Protein AF-U4M919-F1 (afdb_monomer)

pLDDT: mean 89.95, std 9.18, range [51.31, 97.5]

Sequence (174 aa):
MLYTVWNKIYRREFLLENNFSFEQYELGEDVRFNLDVYREVNKIYLSQDSYYVYVTGRKGSAMSGYNPKRLQYQLQELKMVDNLLSDWNLDSSELVNTVKARILMSNIYNITKQNLSVNRKVKLVKNTCERQEIEDFINNDSSALNPLIKLLLKCRMYVVLIYLKKIQMLLQHL

InterPro domains:
  IPR029044 Nucleotide-diphospho-sugar transferases [G3DSA:3.90.550.10] (1-48)
  IPR029044 Nucleotide-diphospho-sugar transferases [SSF53448] (3-82)

Foldseek 3Di:
DQQADVVDDDDPVLCVVLVQDQDDDPDRSSLVSSLSVLLPDPDDDDDPDDPDDDDPDDDPPPVLADDLCQLVVQVVSLVSVCVSCVVVVHDCPVVSLVSLQVSLVVNLLSLLPDPDDLVVSLVSNVVSCPPPVNVVLLPDPPHPHDPV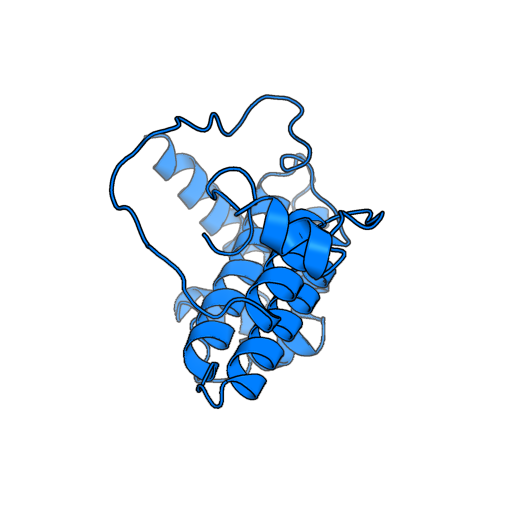VSVCSVVSVSSVVSVVSVVVVVVVVD

Solvent-accessible surface area (backbone atoms only — not comparable to full-atom values): 10803 Å² total; per-residue (Å²): 126,78,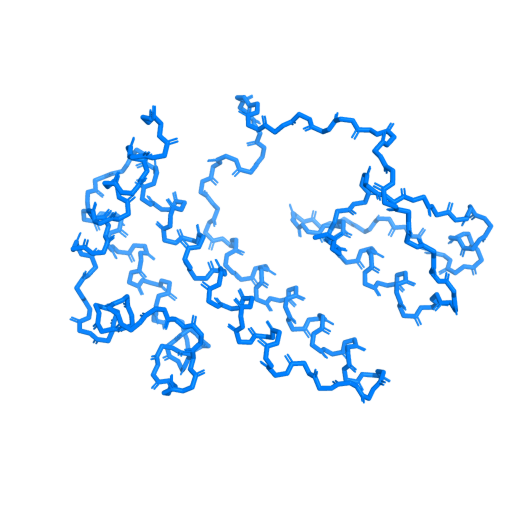48,56,57,93,85,63,86,75,64,66,66,60,36,60,78,68,66,65,66,83,63,99,55,101,73,63,42,44,34,52,46,39,52,59,50,58,76,73,58,89,79,86,86,86,77,90,74,85,90,73,89,84,88,74,87,58,88,87,43,87,82,75,61,84,57,92,59,49,66,59,53,54,53,53,53,48,51,53,52,45,51,53,34,48,77,70,7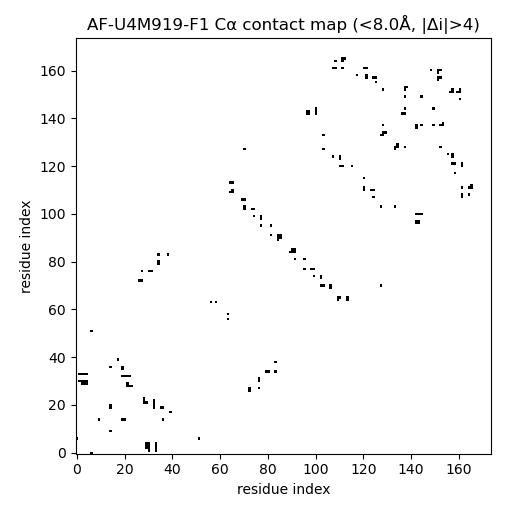4,42,92,44,67,69,57,53,36,47,49,51,36,50,51,55,51,51,51,51,49,49,50,59,70,45,100,62,58,68,71,58,40,41,52,54,47,49,60,54,47,69,35,65,77,45,36,54,45,64,68,39,85,86,42,63,50,57,68,68,60,40,51,35,57,77,68,64,39,48,68,60,54,45,50,53,50,52,52,53,57,56,61,75,75,111

Radius of gyration: 18.52 Å; Cα contacts (8 Å, |Δi|>4): 113; chains: 1; bounding box: 45×31×45 Å

Nearest PDB structures (foldseek):
  2oer-assembly1_A  TM=2.495E-01  e=5.968E+00  Pseudomonas aeruginosa

Mean predicted aligned error: 5.24 Å

Secondary structure (DSSP, 8-state):
--S-STT----HHHHHHTT------SS-HHHHHHHHHHHH-S------S---------TT-TTSS--TTHHHHHHHHHHHHHHHHHHTT---HHHHHHHHHHHHHHHHHHHHHSS--HHHHHHHHHHHHTSHHHHHHHH-TT--S-HHHHHHHHTT-HHHHHHHHHHHHHHTT-

Organism: Streptococcus thermophilus (NCBI:txid1308)

Structure (mmCIF, N/CA/C/O backbone):
data_AF-U4M919-F1
#
_entry.id   AF-U4M919-F1
#
loop_
_atom_site.group_PDB
_atom_site.id
_atom_site.type_symbol
_atom_site.label_atom_id
_atom_site.label_alt_id
_atom_site.label_comp_id
_atom_site.label_asym_id
_atom_site.label_entity_id
_atom_site.label_seq_id
_atom_site.pdbx_PDB_ins_code
_atom_site.Cartn_x
_atom_site.Cartn_y
_atom_site.Cartn_z
_atom_site.occupancy
_atom_site.B_iso_or_equiv
_atom_site.auth_seq_id
_atom_site.auth_comp_id
_atom_site.auth_asym_id
_atom_site.auth_atom_id
_atom_site.pdbx_PDB_model_num
ATOM 1 N N . MET A 1 1 ? -9.209 -4.854 1.580 1.00 54.53 1 MET A N 1
ATOM 2 C CA . MET A 1 1 ? -10.465 -5.009 2.346 1.00 54.53 1 MET A CA 1
ATOM 3 C C . MET A 1 1 ? -10.607 -3.981 3.468 1.00 54.53 1 MET A C 1
ATOM 5 O O . MET A 1 1 ? -11.722 -3.538 3.700 1.00 54.53 1 MET A O 1
ATOM 9 N N . LEU A 1 2 ? -9.518 -3.545 4.118 1.00 64.94 2 LEU A N 1
ATOM 10 C CA . LEU A 1 2 ? -9.577 -2.546 5.200 1.00 64.94 2 LEU A CA 1
ATOM 11 C C . LEU A 1 2 ? -9.854 -1.103 4.739 1.00 64.94 2 LEU A C 1
ATOM 13 O O . LEU A 1 2 ? -10.287 -0.292 5.542 1.00 64.94 2 LEU A O 1
ATOM 17 N N . TYR A 1 3 ? -9.626 -0.819 3.457 1.00 77.88 3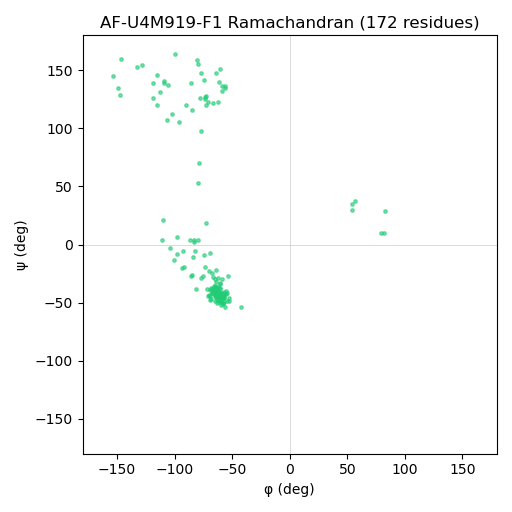 TYR A N 1
ATOM 18 C CA . TYR A 1 3 ? -9.449 0.536 2.925 1.00 77.88 3 TYR A CA 1
ATOM 19 C C . TYR A 1 3 ? -10.714 1.227 2.414 1.00 77.88 3 TYR A C 1
ATOM 21 O O . TYR A 1 3 ? -10.704 2.430 2.224 1.00 77.88 3 TYR A O 1
ATOM 29 N N . THR A 1 4 ? -11.766 0.468 2.120 1.00 85.38 4 THR A N 1
ATOM 30 C CA . THR A 1 4 ? -12.962 0.964 1.424 1.00 85.38 4 THR A CA 1
ATOM 31 C C . THR A 1 4 ? -14.131 1.025 2.388 1.00 85.38 4 THR A C 1
ATOM 33 O O . THR A 1 4 ? -14.288 0.102 3.185 1.00 85.38 4 THR A O 1
ATOM 36 N N . VAL A 1 5 ? -14.978 2.045 2.314 1.00 89.12 5 VAL A N 1
ATOM 37 C CA . VAL A 1 5 ? -16.154 2.150 3.205 1.00 89.12 5 VAL A CA 1
ATOM 38 C C . VAL A 1 5 ? -17.374 1.392 2.675 1.00 89.12 5 VAL A C 1
ATOM 40 O O . VAL A 1 5 ? -18.176 0.887 3.451 1.00 89.12 5 VAL A O 1
ATOM 43 N N . TRP A 1 6 ? -17.484 1.212 1.355 1.00 84.88 6 TRP A N 1
ATOM 44 C CA . TRP A 1 6 ? -18.672 0.637 0.702 1.00 84.88 6 TRP A CA 1
ATOM 45 C C . TRP A 1 6 ? -18.913 -0.858 0.955 1.00 84.88 6 TRP A C 1
ATOM 47 O O . TRP A 1 6 ? -19.926 -1.394 0.519 1.00 84.88 6 TRP A O 1
ATOM 57 N N . ASN A 1 7 ? -17.984 -1.559 1.606 1.00 86.44 7 ASN A N 1
ATOM 58 C CA . ASN A 1 7 ? -18.133 -2.975 1.952 1.00 86.44 7 ASN A CA 1
ATOM 59 C C . ASN A 1 7 ? -18.313 -3.200 3.462 1.00 86.44 7 ASN A C 1
ATOM 61 O O . ASN A 1 7 ? -18.000 -4.282 3.956 1.00 86.44 7 ASN A O 1
ATOM 65 N N . LYS A 1 8 ? -18.740 -2.169 4.197 1.00 89.25 8 LYS A N 1
ATOM 66 C CA . LYS A 1 8 ? -18.898 -2.185 5.653 1.00 89.25 8 LYS A CA 1
ATOM 67 C C . LYS A 1 8 ? -20.245 -1.605 6.052 1.00 89.25 8 LYS A C 1
ATOM 69 O O . LYS A 1 8 ? -20.804 -0.761 5.358 1.00 89.25 8 LYS A O 1
ATOM 74 N N . ILE A 1 9 ? -20.728 -2.054 7.203 1.00 91.81 9 ILE A N 1
ATOM 75 C CA . ILE A 1 9 ? -21.898 -1.499 7.877 1.00 91.81 9 ILE A CA 1
ATOM 76 C C . ILE A 1 9 ? -21.420 -0.995 9.234 1.00 91.81 9 ILE A C 1
ATOM 78 O O . ILE A 1 9 ? -20.806 -1.745 9.992 1.00 91.81 9 ILE A O 1
ATOM 82 N N . TYR A 1 10 ? -21.695 0.272 9.527 1.00 94.50 10 TYR A N 1
ATOM 83 C CA . TYR A 1 10 ? -21.323 0.918 10.781 1.00 94.50 10 TYR A CA 1
ATOM 84 C C . TYR A 1 10 ? -22.579 1.165 11.613 1.00 94.50 10 TYR A C 1
ATOM 86 O O . TYR A 1 10 ? -23.609 1.580 11.077 1.00 94.50 10 TYR A O 1
ATOM 94 N N . ARG A 1 11 ? -22.498 0.943 12.930 1.00 96.31 11 ARG A N 1
ATOM 95 C CA . ARG A 1 11 ? -23.564 1.359 13.849 1.00 96.31 11 ARG A CA 1
ATOM 96 C C . ARG A 1 11 ? -23.609 2.886 13.863 1.00 96.31 11 ARG A C 1
ATOM 98 O O . ARG A 1 11 ? -22.604 3.519 14.175 1.00 96.31 11 ARG A O 1
ATOM 105 N N . ARG A 1 12 ? -24.756 3.475 13.524 1.00 96.25 12 ARG A N 1
ATOM 106 C CA . ARG A 1 12 ? -24.897 4.932 13.387 1.00 96.25 12 ARG A CA 1
ATOM 107 C C . ARG A 1 12 ? -24.577 5.657 14.691 1.00 96.25 12 ARG A C 1
ATOM 109 O O . ARG A 1 12 ? -23.845 6.638 14.672 1.00 96.25 12 ARG A O 1
ATOM 116 N N . GLU A 1 13 ? -25.100 5.160 15.804 1.00 97.12 13 GLU A N 1
ATOM 117 C CA . GLU A 1 13 ? -24.932 5.754 17.134 1.00 97.12 13 GLU A CA 1
ATOM 118 C C . GLU A 1 13 ? -23.450 5.807 17.511 1.00 97.12 13 GLU A C 1
ATOM 120 O O . GLU A 1 13 ? -22.963 6.851 17.918 1.00 97.12 13 GLU A O 1
ATOM 125 N N . PHE A 1 14 ? -22.707 4.731 17.228 1.00 96.88 14 PHE A N 1
ATOM 126 C CA . PHE A 1 14 ? -21.258 4.671 17.441 1.00 96.88 14 PHE A CA 1
ATOM 127 C C . PHE A 1 14 ? -20.498 5.743 16.652 1.00 96.88 14 PHE A C 1
ATOM 129 O O . PHE A 1 14 ? -19.582 6.357 17.194 1.00 96.88 14 PHE A O 1
ATOM 136 N N . LEU A 1 15 ? -20.866 5.977 15.385 1.00 96.75 15 LEU A N 1
ATOM 137 C CA . LEU A 1 15 ? -20.219 7.016 14.580 1.00 96.75 15 LEU A CA 1
ATOM 138 C C . LEU A 1 15 ? -20.463 8.415 15.154 1.00 96.75 15 LEU A C 1
ATOM 140 O O . LEU A 1 15 ? -19.544 9.228 15.188 1.00 96.75 15 LEU A O 1
ATOM 144 N N . LEU A 1 16 ? -21.688 8.684 15.614 1.00 96.62 16 LEU A N 1
ATOM 145 C CA . LEU A 1 16 ? -22.068 9.982 16.173 1.00 96.62 16 LEU A CA 1
ATOM 146 C C . LEU A 1 16 ? -21.427 10.231 17.541 1.00 96.62 16 LEU A C 1
ATOM 148 O O . LEU A 1 16 ? -20.904 11.314 17.770 1.00 96.62 16 LEU A O 1
ATOM 152 N N . GLU A 1 17 ? -21.430 9.234 18.427 1.00 96.75 17 GLU A N 1
ATOM 153 C CA . GLU A 1 17 ? -20.835 9.320 19.769 1.00 96.75 17 GLU A CA 1
ATOM 154 C C . GLU A 1 17 ? -19.327 9.609 19.720 1.00 96.75 17 GLU A C 1
ATOM 156 O O . GLU A 1 17 ? -18.816 10.338 20.567 1.00 96.75 17 GLU A O 1
ATOM 161 N N . ASN A 1 18 ? -18.631 9.090 18.703 1.00 96.69 18 ASN A N 1
ATOM 162 C CA . ASN A 1 18 ? -17.191 9.284 18.506 1.00 96.69 18 ASN A CA 1
ATOM 163 C C . ASN A 1 18 ? -16.851 10.407 17.508 1.00 96.69 18 ASN A C 1
ATOM 165 O O . ASN A 1 18 ? -15.687 10.596 17.171 1.00 96.69 18 ASN A O 1
ATOM 169 N N . ASN A 1 19 ? -17.846 11.167 17.033 1.00 95.75 19 ASN A N 1
ATOM 170 C CA . ASN A 1 19 ? -17.677 12.264 16.069 1.00 95.75 19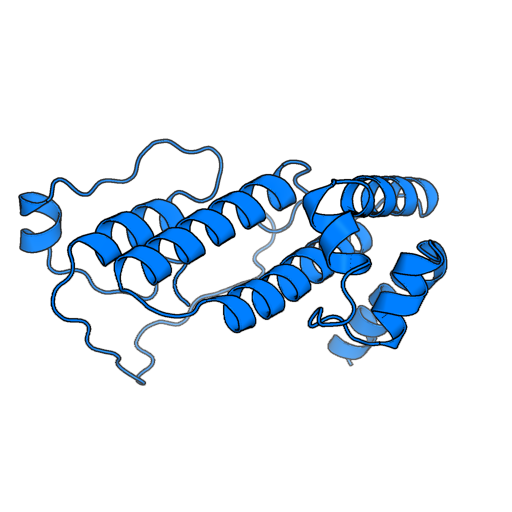 ASN A CA 1
ATOM 171 C C . ASN A 1 19 ? -16.946 11.873 14.767 1.00 95.75 19 ASN A C 1
ATOM 173 O O . ASN A 1 19 ? -16.227 12.684 14.179 1.00 95.75 19 ASN A O 1
ATOM 177 N N . PHE A 1 20 ? -17.147 10.649 14.277 1.00 95.56 20 PHE A N 1
ATOM 178 C CA . PHE A 1 20 ? -16.537 10.220 13.022 1.00 95.56 20 PHE A CA 1
ATOM 179 C C . PHE A 1 20 ? -17.223 10.868 11.820 1.00 95.56 20 PHE A C 1
ATOM 181 O O . PHE A 1 20 ? -18.431 10.740 11.612 1.00 95.56 20 PHE A O 1
ATOM 188 N N . SER A 1 21 ? -16.427 11.525 10.982 1.00 92.00 21 SER A N 1
ATOM 189 C CA . SER A 1 21 ? -16.872 12.133 9.731 1.00 92.00 21 SER A CA 1
ATOM 190 C C . SER A 1 21 ? -15.766 12.067 8.680 1.00 92.00 21 SER A C 1
ATOM 192 O O . SER A 1 21 ? -14.596 11.877 9.008 1.00 92.00 21 SER A O 1
ATOM 194 N N . PHE A 1 22 ? -16.134 12.179 7.403 1.00 91.19 22 PHE A N 1
ATOM 195 C CA . PHE A 1 22 ? -15.140 12.290 6.340 1.00 91.19 22 PHE A CA 1
ATOM 196 C C . PHE A 1 22 ? -14.504 13.675 6.375 1.00 91.19 22 PHE A C 1
ATOM 198 O O . PHE A 1 22 ? -15.177 14.690 6.191 1.00 91.19 22 PHE A O 1
ATOM 205 N N . GLU A 1 23 ? -13.196 13.705 6.570 1.00 83.69 23 GLU A N 1
ATOM 206 C CA . GLU A 1 23 ? -12.406 14.914 6.399 1.00 83.69 23 GLU A CA 1
ATOM 207 C C . GLU A 1 23 ? -12.103 15.163 4.914 1.00 83.69 23 GLU A C 1
ATOM 209 O O . GLU A 1 23 ? -12.064 14.242 4.094 1.00 83.69 23 GLU A O 1
ATOM 214 N N . GLN A 1 24 ? -11.855 16.424 4.556 1.00 79.88 24 GLN A N 1
ATOM 215 C CA . GLN A 1 24 ? -11.545 16.798 3.177 1.00 79.88 24 GLN A CA 1
ATOM 216 C C . GLN A 1 24 ? -10.099 16.438 2.816 1.00 79.88 24 GLN A C 1
ATOM 218 O O . GLN A 1 24 ? -9.165 17.200 3.070 1.00 79.88 24 GLN A O 1
ATOM 223 N N . TYR A 1 25 ? -9.925 15.291 2.161 1.00 71.69 25 TYR A N 1
ATOM 224 C CA . TYR A 1 25 ? -8.648 14.847 1.606 1.00 71.69 25 TYR A CA 1
ATOM 225 C C . TYR A 1 25 ? -8.688 14.759 0.076 1.00 71.69 25 TYR A C 1
ATOM 227 O O . TYR A 1 25 ? -9.690 14.375 -0.513 1.00 71.69 25 TYR A O 1
ATOM 235 N N . GLU A 1 26 ? -7.561 15.053 -0.586 1.00 70.06 26 GLU A N 1
ATOM 236 C CA . GLU A 1 26 ? -7.434 14.908 -2.050 1.00 70.06 26 GLU A CA 1
ATOM 237 C C . GLU A 1 26 ? -7.558 13.432 -2.485 1.00 70.06 26 GLU A C 1
ATOM 239 O O . GLU A 1 26 ? -8.110 13.143 -3.545 1.00 70.06 26 GLU A O 1
ATOM 244 N N . LEU A 1 27 ? -7.043 12.495 -1.672 1.00 73.06 27 LEU A N 1
ATOM 245 C CA . LEU A 1 27 ? -7.115 11.044 -1.878 1.00 73.06 27 LEU A CA 1
ATOM 246 C C . LEU A 1 27 ? -7.041 10.277 -0.545 1.00 73.06 27 LEU A C 1
ATOM 248 O O . LEU A 1 27 ? -6.263 10.630 0.345 1.00 73.06 27 LEU A O 1
ATOM 252 N N . GLY A 1 28 ? -7.773 9.161 -0.458 1.00 78.75 28 GLY A N 1
ATOM 253 C CA . GLY A 1 28 ? -7.696 8.225 0.673 1.00 78.75 28 GLY A CA 1
ATOM 254 C C . GLY A 1 28 ? -8.539 8.626 1.887 1.00 78.75 28 GLY A C 1
ATOM 255 O O . GLY A 1 28 ? -8.167 8.294 3.013 1.00 78.75 28 GLY A O 1
ATOM 256 N N . GLU A 1 29 ? -9.641 9.350 1.673 1.00 87.62 29 GLU A N 1
ATOM 257 C CA . GLU A 1 29 ? -10.628 9.685 2.714 1.00 87.62 29 GLU A CA 1
ATOM 258 C C . GLU A 1 29 ? -11.189 8.418 3.384 1.00 87.62 29 GLU A C 1
ATOM 260 O O . GLU A 1 29 ? -11.153 8.298 4.607 1.00 87.62 29 GLU A O 1
ATOM 265 N N . ASP A 1 30 ? -11.561 7.412 2.583 1.00 89.62 30 ASP A N 1
ATOM 266 C CA . ASP A 1 30 ? -12.077 6.126 3.060 1.00 89.62 30 ASP A CA 1
ATOM 267 C C . ASP A 1 30 ? -11.109 5.409 4.004 1.00 89.62 30 ASP A C 1
ATOM 269 O O . ASP A 1 30 ? -11.523 4.793 4.987 1.00 89.62 30 ASP A O 1
ATOM 273 N N . VAL A 1 31 ? -9.811 5.441 3.687 1.00 88.69 31 VAL A N 1
ATOM 274 C CA . VAL A 1 31 ? -8.790 4.730 4.462 1.00 88.69 31 VAL A CA 1
ATOM 275 C C . VAL A 1 31 ? -8.635 5.365 5.830 1.00 88.69 31 VAL A C 1
ATOM 277 O O . VAL A 1 31 ? -8.628 4.649 6.826 1.00 88.69 31 VAL A O 1
ATOM 280 N N . ARG A 1 32 ? -8.537 6.695 5.869 1.00 88.12 32 ARG A N 1
ATOM 281 C CA . ARG A 1 32 ? -8.362 7.453 7.111 1.00 88.12 32 ARG A CA 1
ATOM 282 C C . ARG A 1 32 ? -9.577 7.303 8.013 1.00 88.12 32 ARG A C 1
ATOM 284 O O . ARG A 1 32 ? -9.417 6.841 9.134 1.00 88.12 32 ARG A O 1
ATOM 291 N N . PHE A 1 33 ? -10.776 7.493 7.460 1.00 93.38 33 PHE A N 1
ATOM 292 C CA . PHE A 1 33 ? -12.025 7.251 8.181 1.00 93.38 33 PHE A CA 1
ATOM 293 C C . PHE A 1 33 ? -12.075 5.845 8.800 1.00 93.38 33 PHE A C 1
ATOM 295 O O . PHE A 1 33 ? -12.408 5.680 9.970 1.00 93.38 33 PHE A O 1
ATOM 302 N N . ASN A 1 34 ? -11.708 4.812 8.032 1.00 93.69 34 ASN A N 1
ATOM 303 C CA . ASN A 1 34 ? -11.675 3.444 8.549 1.00 93.69 34 ASN A CA 1
ATOM 304 C C . ASN A 1 34 ? -10.653 3.258 9.674 1.00 93.69 34 ASN A C 1
ATOM 306 O O . ASN A 1 34 ? -10.945 2.548 10.630 1.00 93.69 34 ASN A O 1
ATOM 310 N N . LEU A 1 35 ? -9.466 3.853 9.558 1.00 91.88 35 LEU A N 1
ATOM 311 C CA . LEU A 1 35 ? -8.424 3.748 10.578 1.00 91.88 35 LEU A CA 1
ATOM 312 C C . LEU A 1 35 ? -8.845 4.413 11.887 1.00 91.88 35 LEU A C 1
ATOM 314 O O . LEU A 1 35 ? -8.623 3.822 12.940 1.00 91.88 35 LEU A O 1
ATOM 318 N N . ASP A 1 36 ? -9.496 5.572 11.819 1.00 92.31 36 ASP A N 1
ATOM 319 C CA . ASP A 1 36 ? -10.033 6.256 12.997 1.00 92.31 36 ASP A CA 1
ATOM 320 C C . ASP A 1 36 ? -11.131 5.415 13.658 1.00 92.31 36 ASP A C 1
ATOM 322 O O . ASP A 1 36 ? -11.088 5.162 14.860 1.00 92.31 36 ASP A O 1
ATOM 326 N N . VAL A 1 37 ? -12.042 4.850 12.858 1.00 94.88 37 VAL A N 1
ATOM 327 C CA . VAL A 1 37 ? -13.055 3.901 13.343 1.00 94.88 37 VAL A CA 1
ATOM 328 C C . VAL A 1 37 ? -12.421 2.684 14.018 1.00 94.88 37 VAL A C 1
ATOM 330 O O . VAL A 1 37 ? -12.904 2.244 15.061 1.00 94.88 37 VAL A O 1
ATOM 333 N N . TYR A 1 38 ? -11.361 2.110 13.443 1.00 93.25 38 TYR A N 1
ATOM 334 C CA . TYR A 1 38 ? -10.726 0.926 14.018 1.00 93.25 38 TYR A CA 1
ATOM 335 C C . TYR A 1 38 ? -10.083 1.205 15.376 1.00 93.25 38 TYR A C 1
ATOM 337 O O . TYR A 1 38 ? -10.062 0.302 16.205 1.00 93.25 38 TYR A O 1
ATOM 345 N N . ARG A 1 39 ? -9.604 2.425 15.638 1.00 92.88 39 ARG A N 1
ATOM 346 C CA . ARG A 1 39 ? -9.022 2.776 16.945 1.00 92.88 39 ARG A CA 1
ATOM 347 C C . ARG A 1 39 ? -10.033 2.664 18.084 1.00 92.88 39 ARG A C 1
ATOM 349 O O . ARG A 1 39 ? -9.667 2.199 19.157 1.00 92.88 39 ARG A O 1
ATOM 356 N N . GLU A 1 40 ? -11.292 3.009 17.823 1.00 95.00 40 GLU A N 1
ATOM 357 C CA . GLU A 1 40 ? -12.342 3.066 18.850 1.00 95.00 40 GLU A CA 1
ATOM 358 C C . GLU A 1 40 ? -13.264 1.835 18.866 1.00 95.00 40 GLU A C 1
ATOM 360 O O . GLU A 1 40 ? -14.041 1.631 19.801 1.00 95.00 40 GLU A O 1
ATOM 365 N N . VAL A 1 41 ? -13.232 0.990 17.830 1.00 93.25 41 VAL A N 1
ATOM 366 C CA . VAL A 1 41 ? -14.164 -0.140 17.729 1.00 93.25 41 VAL A CA 1
ATOM 367 C C . VAL A 1 41 ? -13.811 -1.262 18.711 1.00 93.25 41 VAL A C 1
ATOM 369 O O . VAL A 1 41 ? -12.717 -1.816 18.699 1.00 93.25 41 VAL A O 1
ATOM 372 N N . ASN A 1 42 ? -14.782 -1.686 19.524 1.00 91.06 42 ASN A N 1
ATOM 373 C CA . ASN A 1 42 ? -14.568 -2.780 20.486 1.00 91.06 42 ASN A CA 1
ATOM 374 C C . ASN A 1 42 ? -14.966 -4.164 19.949 1.00 91.06 42 ASN A C 1
ATOM 376 O O . ASN A 1 42 ? -14.565 -5.186 20.501 1.00 91.06 42 ASN A O 1
ATOM 380 N N . LYS A 1 43 ? -15.811 -4.223 18.910 1.00 92.88 43 LYS A N 1
ATOM 381 C CA . LYS A 1 43 ? -16.309 -5.482 18.340 1.00 92.88 43 LYS A CA 1
ATOM 382 C C . LYS A 1 43 ? -16.538 -5.354 16.841 1.00 92.88 43 LYS A C 1
ATOM 384 O O . LYS A 1 43 ? -17.264 -4.470 16.395 1.00 92.88 43 LYS A O 1
ATOM 389 N N . ILE A 1 44 ? -15.981 -6.296 16.085 1.00 92.44 44 ILE A N 1
ATOM 390 C CA . ILE A 1 44 ? -16.165 -6.421 14.637 1.00 92.44 44 ILE A CA 1
ATOM 391 C C . ILE A 1 44 ? -16.808 -7.780 14.348 1.00 92.44 44 ILE A C 1
ATOM 393 O O . ILE A 1 44 ? -16.441 -8.788 14.950 1.00 92.44 44 ILE A O 1
ATOM 397 N N . TYR A 1 45 ? -17.766 -7.809 13.423 1.00 92.50 45 TYR A N 1
ATOM 398 C CA . TYR A 1 45 ? -18.321 -9.039 12.861 1.00 92.50 45 TYR A CA 1
ATOM 399 C C . TYR A 1 45 ? -17.934 -9.145 11.385 1.00 92.50 45 TYR A C 1
ATOM 401 O O . TYR A 1 45 ? -18.088 -8.183 10.632 1.00 92.50 45 TYR A O 1
ATOM 409 N N . LEU A 1 46 ? -17.428 -10.309 10.976 1.00 91.81 46 LEU A N 1
ATOM 410 C CA . LEU A 1 46 ? -17.044 -10.591 9.595 1.00 91.81 46 LEU A CA 1
ATOM 411 C C . LEU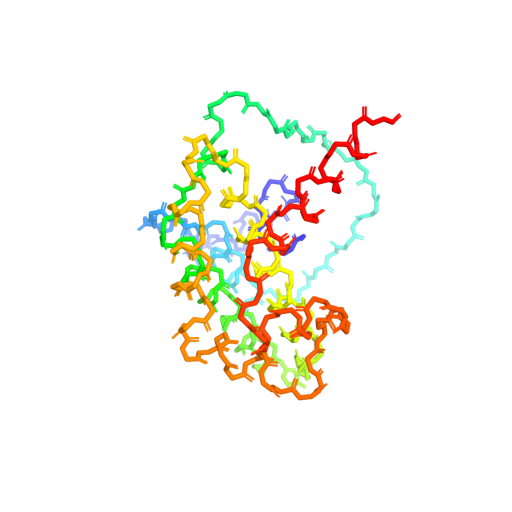 A 1 46 ? -18.082 -11.526 8.969 1.00 91.81 46 LEU A C 1
ATOM 413 O O . LEU A 1 46 ? -18.117 -12.710 9.298 1.00 91.81 46 LEU A O 1
ATOM 417 N N . SER A 1 47 ? -18.908 -10.998 8.063 1.00 90.38 47 SER A N 1
ATOM 418 C CA . SER A 1 47 ? -19.785 -11.824 7.225 1.00 90.38 47 SER A CA 1
ATOM 419 C C . SER A 1 47 ? -19.037 -12.301 5.979 1.00 90.38 47 SER A C 1
ATOM 421 O O . SER A 1 47 ? -18.285 -11.533 5.376 1.00 90.38 47 SER A O 1
ATOM 423 N N . GLN A 1 48 ? -19.246 -13.564 5.603 1.00 89.19 48 GLN A N 1
ATOM 424 C CA . GLN A 1 48 ? -18.740 -14.148 4.353 1.00 89.19 48 GLN A CA 1
ATOM 425 C C . GLN A 1 48 ? -19.754 -14.040 3.203 1.00 89.19 48 GLN A C 1
ATOM 427 O O . GLN A 1 48 ? -19.432 -14.373 2.063 1.00 89.19 48 GLN A O 1
ATOM 432 N N . ASP A 1 49 ? -20.965 -13.563 3.486 1.00 89.62 49 ASP A N 1
ATOM 433 C CA . ASP A 1 49 ? -22.011 -13.422 2.484 1.00 89.62 49 ASP A CA 1
ATOM 434 C C . ASP A 1 49 ? -21.773 -12.191 1.602 1.00 89.62 49 ASP A C 1
ATOM 436 O O . ASP A 1 49 ? -21.279 -11.146 2.038 1.00 89.62 49 ASP A O 1
ATOM 440 N N . SER A 1 50 ? -22.181 -12.295 0.337 1.00 84.50 50 SER A N 1
ATOM 441 C CA . SER A 1 50 ? -22.147 -11.175 -0.598 1.00 84.50 50 SER A CA 1
ATOM 442 C C . SER A 1 50 ? -23.509 -10.490 -0.652 1.00 84.50 50 SER A C 1
ATOM 444 O O . SER A 1 50 ? -24.448 -10.999 -1.256 1.00 84.50 50 SER A O 1
ATOM 446 N N . TYR A 1 51 ? -23.608 -9.313 -0.034 1.00 83.56 51 TYR A N 1
ATOM 447 C CA . TYR A 1 51 ? -24.831 -8.498 -0.058 1.00 83.56 51 TYR A CA 1
ATOM 448 C C . TYR A 1 51 ? -24.798 -7.383 -1.112 1.00 83.56 51 TYR A C 1
ATOM 450 O O . TYR A 1 51 ? -25.795 -6.697 -1.325 1.00 83.56 51 TYR A O 1
ATOM 458 N N . TYR A 1 52 ? -23.646 -7.162 -1.751 1.00 79.94 52 TYR A N 1
ATOM 459 C CA . TYR A 1 52 ? -23.440 -6.052 -2.676 1.00 79.94 52 TYR A CA 1
ATOM 460 C C . TYR A 1 52 ? -22.437 -6.409 -3.775 1.00 79.94 52 TYR A C 1
ATOM 462 O O . TYR A 1 52 ? -21.354 -6.933 -3.503 1.00 79.94 52 TYR A O 1
ATOM 470 N N . VAL A 1 53 ? -22.775 -6.069 -5.022 1.00 78.19 53 VAL A N 1
ATOM 471 C CA . VAL A 1 53 ? -21.912 -6.266 -6.194 1.00 78.19 53 VAL A CA 1
ATOM 472 C C . VAL A 1 53 ? -21.272 -4.935 -6.574 1.00 78.19 53 VAL A C 1
ATOM 474 O O . VAL A 1 53 ? -21.939 -4.015 -7.044 1.00 78.19 53 VAL A O 1
ATOM 477 N N . TYR A 1 54 ? -19.955 -4.832 -6.395 1.00 76.50 54 TYR A N 1
ATOM 478 C CA . TYR A 1 54 ? -19.206 -3.630 -6.753 1.00 76.50 54 TYR A CA 1
ATOM 479 C C . TYR A 1 54 ? -18.691 -3.695 -8.195 1.00 76.50 54 TYR A C 1
ATOM 481 O O . TYR A 1 54 ? -17.883 -4.557 -8.545 1.00 76.50 54 TYR A O 1
ATOM 489 N N . VAL A 1 55 ? -19.112 -2.741 -9.028 1.00 77.00 55 VAL A N 1
ATOM 490 C CA . VAL A 1 55 ? -18.654 -2.637 -10.419 1.00 77.00 55 VAL A CA 1
ATOM 491 C C . VAL A 1 55 ? -17.334 -1.867 -10.482 1.00 77.00 55 VAL A C 1
ATOM 493 O O . VAL A 1 55 ? -17.263 -0.674 -10.185 1.00 77.00 55 VAL A O 1
ATOM 496 N N . THR A 1 56 ? -16.272 -2.548 -10.911 1.00 73.69 56 THR A N 1
ATOM 497 C CA . THR A 1 56 ? -14.941 -1.951 -11.105 1.00 73.69 56 THR A CA 1
ATOM 498 C C . THR A 1 56 ? -14.683 -1.610 -12.576 1.00 73.69 56 THR A C 1
ATOM 500 O O . THR A 1 56 ? -15.387 -2.061 -13.472 1.00 73.69 56 THR A O 1
ATOM 503 N N . GLY A 1 57 ? -13.667 -0.783 -12.848 1.00 68.12 57 GLY A N 1
ATOM 504 C CA . GLY A 1 57 ? -13.158 -0.598 -14.215 1.00 68.12 57 GLY A CA 1
ATOM 505 C C . GLY A 1 57 ? -13.969 0.325 -15.131 1.00 68.12 57 GLY A C 1
ATOM 506 O O . GLY A 1 57 ? -13.661 0.409 -16.318 1.00 68.12 57 GLY A O 1
ATOM 507 N N . ARG A 1 58 ? -14.957 1.064 -14.605 1.00 75.44 58 ARG A N 1
ATOM 508 C CA . ARG A 1 58 ? -15.707 2.057 -15.392 1.00 75.44 58 ARG A CA 1
ATOM 509 C C . ARG A 1 58 ? -14.782 3.104 -16.028 1.00 75.44 58 ARG A C 1
ATOM 511 O O . ARG A 1 58 ? -13.873 3.631 -15.375 1.00 75.44 58 ARG A O 1
ATOM 518 N N . LYS A 1 59 ? -15.029 3.429 -17.302 1.00 70.38 59 LYS A N 1
ATOM 519 C CA . LYS A 1 59 ? -14.323 4.503 -18.018 1.00 70.38 59 LYS A CA 1
ATOM 520 C C . LYS A 1 59 ? -14.532 5.824 -17.265 1.00 70.38 59 LYS A C 1
ATOM 522 O O . LYS A 1 59 ? -15.650 6.130 -16.868 1.00 70.38 59 LYS A O 1
ATOM 527 N N . GLY A 1 60 ? -13.454 6.571 -17.023 1.00 67.62 60 GLY A N 1
ATOM 528 C CA . GLY A 1 60 ? -13.501 7.805 -16.227 1.00 67.62 60 GLY A CA 1
ATOM 529 C C . GLY A 1 60 ? -13.458 7.602 -14.706 1.00 67.62 60 GLY A C 1
ATOM 530 O O . GLY A 1 60 ? -13.656 8.556 -13.965 1.00 67.62 60 GLY A O 1
ATOM 531 N N . SER A 1 61 ? -13.185 6.387 -14.211 1.00 70.38 61 SER A N 1
ATOM 532 C CA . SER A 1 61 ? -12.896 6.189 -12.785 1.00 70.38 61 SER A CA 1
ATOM 533 C C . SER A 1 61 ? -11.680 7.015 -12.351 1.00 70.38 61 SER A C 1
ATOM 535 O O . SER A 1 61 ? -10.646 6.991 -13.028 1.00 70.38 61 SER A O 1
ATOM 537 N N . ALA A 1 62 ? -11.774 7.661 -11.185 1.00 65.56 62 ALA A N 1
ATOM 538 C CA . ALA A 1 62 ? -10.677 8.402 -10.557 1.00 65.56 62 ALA A CA 1
ATOM 539 C C . ALA A 1 62 ? -9.397 7.553 -10.403 1.00 65.56 62 ALA A C 1
ATOM 541 O O . ALA A 1 62 ? -8.285 8.066 -10.477 1.00 65.56 62 ALA A O 1
ATOM 542 N N . MET A 1 63 ? -9.545 6.228 -10.294 1.00 64.25 63 MET A N 1
ATOM 543 C CA . MET A 1 63 ? -8.436 5.279 -10.134 1.00 64.25 63 MET A CA 1
ATOM 544 C C . MET A 1 63 ? -7.743 4.880 -11.449 1.00 64.25 63 MET A C 1
ATOM 546 O O . MET A 1 63 ? -6.767 4.124 -11.426 1.00 64.25 63 MET A O 1
ATOM 550 N N . SER A 1 64 ? -8.251 5.322 -12.606 1.00 66.25 64 SER A N 1
ATOM 551 C CA . SER A 1 64 ? -7.757 4.878 -13.919 1.00 66.25 64 SER A CA 1
ATOM 552 C C . SER A 1 64 ? -6.545 5.666 -14.434 1.00 66.25 64 SER A C 1
ATOM 554 O O . SER A 1 64 ? -5.733 5.110 -15.180 1.00 66.25 64 SER A O 1
ATOM 556 N N . GLY A 1 65 ? -6.387 6.922 -14.006 1.00 68.50 65 GLY A N 1
ATOM 557 C CA . GLY A 1 65 ? -5.255 7.778 -14.361 1.00 68.50 65 GLY A CA 1
ATOM 558 C C . GLY A 1 65 ? -4.000 7.494 -13.531 1.00 68.50 65 GLY A C 1
ATOM 559 O O . GLY A 1 65 ? -4.065 6.930 -12.437 1.00 68.50 65 GLY A O 1
ATOM 560 N N . TYR A 1 66 ? -2.838 7.890 -14.052 1.00 76.94 66 TYR A N 1
ATOM 561 C CA . TYR A 1 66 ? -1.624 7.978 -13.241 1.00 76.94 66 TYR A CA 1
ATOM 562 C C . TYR A 1 66 ? -1.658 9.254 -12.400 1.00 76.94 66 TYR A C 1
ATOM 564 O O . TYR A 1 66 ? -1.804 10.347 -12.943 1.00 76.94 66 TYR A O 1
ATOM 572 N N . ASN A 1 67 ? -1.481 9.113 -11.086 1.00 81.81 67 ASN A N 1
ATOM 573 C CA . ASN A 1 67 ? -1.287 10.235 -10.174 1.00 81.81 67 ASN A CA 1
ATOM 574 C C . ASN A 1 67 ? 0.128 10.143 -9.569 1.00 81.81 67 ASN A C 1
ATOM 576 O O . ASN A 1 67 ? 0.424 9.154 -8.895 1.00 81.81 67 ASN A O 1
ATOM 580 N N . PRO A 1 68 ? 1.001 11.152 -9.759 1.00 82.25 68 PRO A N 1
ATOM 581 C CA . PRO A 1 68 ? 2.368 11.130 -9.233 1.00 82.25 68 PRO A CA 1
ATOM 582 C C . PRO A 1 68 ? 2.452 11.107 -7.698 1.00 82.25 68 PRO A C 1
ATOM 584 O O . PRO A 1 68 ? 3.460 10.656 -7.157 1.00 82.25 68 PRO A O 1
ATOM 587 N N . LYS A 1 69 ? 1.408 11.554 -6.988 1.00 86.94 69 LYS A N 1
ATOM 588 C CA . LYS A 1 69 ? 1.318 11.501 -5.521 1.00 86.94 69 LYS A CA 1
ATOM 589 C C . LYS A 1 69 ? 0.823 10.149 -4.995 1.00 86.94 69 LYS A C 1
ATOM 591 O O . LYS A 1 69 ? 0.929 9.891 -3.801 1.00 86.94 69 LYS A O 1
ATOM 596 N N . ARG A 1 70 ? 0.319 9.259 -5.862 1.00 87.50 70 ARG A N 1
ATOM 597 C CA . ARG A 1 70 ? -0.284 7.973 -5.465 1.00 87.50 70 ARG A CA 1
ATOM 598 C C . ARG A 1 70 ? 0.628 7.148 -4.560 1.00 87.50 70 ARG A C 1
ATOM 600 O O . ARG A 1 70 ? 0.180 6.676 -3.524 1.00 87.50 70 ARG A O 1
ATOM 607 N N . LEU A 1 71 ? 1.893 6.993 -4.946 1.00 91.31 71 LEU A N 1
ATOM 608 C CA . LEU A 1 71 ? 2.874 6.236 -4.169 1.00 91.31 71 LEU A CA 1
ATOM 609 C C . LEU A 1 71 ? 3.018 6.788 -2.747 1.00 91.31 71 LEU A C 1
ATOM 611 O O . LEU A 1 71 ? 3.012 6.022 -1.792 1.00 91.31 71 LEU A O 1
ATOM 615 N N . GLN A 1 72 ? 3.111 8.113 -2.612 1.00 91.69 72 GLN A N 1
ATOM 616 C CA . GLN A 1 72 ? 3.235 8.771 -1.314 1.00 91.69 72 GLN A CA 1
ATOM 617 C C . GLN A 1 72 ? 2.012 8.502 -0.435 1.00 91.69 72 GLN A C 1
ATOM 619 O O . GLN A 1 72 ? 2.184 8.137 0.723 1.00 91.69 72 GLN A O 1
ATOM 624 N N . TYR A 1 73 ? 0.798 8.629 -0.978 1.00 88.69 73 TYR A N 1
ATOM 625 C CA . TYR A 1 73 ? -0.420 8.350 -0.213 1.00 88.69 73 TYR A CA 1
ATOM 626 C C . TYR A 1 73 ? -0.487 6.897 0.252 1.00 88.69 73 TYR A C 1
ATOM 628 O O . TYR A 1 73 ? -0.754 6.650 1.420 1.00 88.69 73 TYR A O 1
ATOM 636 N N . GLN A 1 74 ? -0.151 5.942 -0.615 1.00 91.31 74 GLN A N 1
ATOM 637 C CA . GLN A 1 74 ? -0.168 4.525 -0.249 1.00 91.31 74 GLN A CA 1
ATOM 638 C C . GLN A 1 74 ? 0.853 4.181 0.848 1.00 91.31 74 GLN A C 1
ATOM 640 O O . GLN A 1 74 ? 0.573 3.347 1.704 1.00 91.31 74 GLN A O 1
ATOM 645 N N . LEU A 1 75 ? 2.033 4.810 0.837 1.00 93.25 75 LEU A N 1
ATOM 646 C CA . LEU A 1 75 ? 3.039 4.622 1.888 1.00 93.25 75 LEU A CA 1
ATOM 647 C C . LEU A 1 75 ? 2.614 5.283 3.208 1.00 93.25 75 LEU A C 1
ATOM 649 O O . LEU A 1 75 ? 2.802 4.699 4.271 1.00 93.25 75 LEU A O 1
ATOM 653 N N . GLN A 1 76 ? 1.982 6.459 3.149 1.00 91.75 76 GLN A N 1
ATOM 654 C CA . GLN A 1 76 ? 1.392 7.102 4.328 1.00 91.75 76 GLN A CA 1
ATOM 655 C C . GLN A 1 76 ? 0.293 6.234 4.950 1.00 91.75 76 GLN A C 1
ATOM 657 O O . GLN A 1 76 ? 0.315 6.002 6.154 1.00 91.75 76 GLN A O 1
ATOM 662 N N . GLU A 1 77 ? -0.624 5.711 4.136 1.00 90.81 77 GLU A N 1
ATOM 663 C CA . GLU A 1 77 ? -1.675 4.788 4.579 1.00 90.81 77 GLU A CA 1
ATOM 664 C C . GLU A 1 77 ? -1.080 3.525 5.212 1.00 90.81 77 GLU A C 1
ATOM 666 O O . GLU A 1 77 ? -1.537 3.092 6.268 1.00 90.81 77 GLU A O 1
ATOM 671 N N . LEU A 1 78 ? -0.027 2.957 4.611 1.00 93.56 78 LEU A N 1
ATOM 672 C CA . LEU A 1 78 ? 0.661 1.797 5.173 1.00 93.56 78 LEU A CA 1
ATOM 673 C C . LEU A 1 78 ? 1.272 2.104 6.544 1.00 93.56 78 LEU A C 1
ATOM 675 O O . LEU A 1 78 ? 1.131 1.297 7.455 1.00 93.56 78 LEU A O 1
ATOM 679 N N . LYS A 1 79 ? 1.890 3.277 6.710 1.00 93.75 79 LYS A N 1
ATOM 680 C CA . LYS A 1 79 ? 2.428 3.720 8.001 1.00 93.75 79 LYS A CA 1
ATOM 681 C C . LYS A 1 79 ? 1.331 3.903 9.055 1.00 93.75 79 LYS A C 1
ATOM 683 O O . LYS A 1 79 ? 1.540 3.591 10.218 1.00 93.75 79 LYS A O 1
ATOM 688 N N . MET A 1 80 ? 0.155 4.393 8.669 1.00 92.25 80 MET A N 1
ATOM 689 C CA . MET A 1 80 ? -0.961 4.525 9.610 1.00 92.25 80 MET A CA 1
ATOM 690 C C . MET A 1 80 ? -1.509 3.160 10.052 1.00 92.25 80 MET A C 1
ATOM 692 O O . MET A 1 80 ? -1.849 2.999 11.221 1.00 92.25 80 MET A O 1
ATOM 696 N N . VAL A 1 81 ? -1.566 2.180 9.141 1.00 93.19 81 VAL A N 1
ATOM 697 C CA . VAL A 1 81 ? -1.912 0.784 9.472 1.00 93.19 81 VAL A CA 1
ATOM 698 C C . VAL A 1 81 ? -0.868 0.175 10.406 1.00 93.19 81 VAL A C 1
ATOM 700 O O . VAL A 1 81 ? -1.235 -0.478 11.375 1.00 93.19 81 VAL A O 1
ATOM 703 N N . ASP A 1 82 ? 0.414 0.399 10.124 1.00 94.94 82 ASP A N 1
ATOM 704 C CA . ASP A 1 82 ? 1.528 -0.070 10.949 1.00 94.94 82 ASP A CA 1
ATOM 705 C C . ASP A 1 82 ? 1.417 0.451 12.390 1.00 94.94 82 ASP A C 1
ATOM 707 O O . ASP A 1 82 ? 1.393 -0.328 13.340 1.00 94.94 82 ASP A O 1
ATOM 711 N N . ASN A 1 83 ? 1.192 1.760 12.543 1.00 94.88 83 ASN A N 1
ATOM 712 C CA . ASN A 1 83 ? 0.955 2.378 13.846 1.00 94.88 83 ASN A CA 1
ATOM 713 C C . ASN A 1 83 ? -0.269 1.783 14.560 1.00 94.88 83 ASN A C 1
ATOM 715 O O . ASN A 1 83 ? -0.186 1.484 15.743 1.00 94.88 83 ASN A O 1
ATOM 719 N N . LEU A 1 84 ? -1.390 1.585 13.854 1.00 93.44 84 LEU A N 1
ATOM 720 C CA . LEU A 1 84 ? -2.600 0.999 14.441 1.00 93.44 84 LEU A CA 1
ATOM 721 C C . LEU A 1 84 ? -2.340 -0.406 15.005 1.00 93.44 84 LEU A C 1
ATOM 723 O O . LEU A 1 84 ? -2.786 -0.725 16.102 1.00 93.44 84 LEU A O 1
ATOM 727 N N . LEU A 1 85 ? -1.618 -1.247 14.262 1.00 93.94 85 LEU A N 1
ATOM 728 C CA . LEU A 1 85 ? -1.270 -2.592 14.721 1.00 93.94 85 LEU A CA 1
ATOM 729 C C . LEU A 1 85 ? -0.291 -2.549 15.896 1.00 93.94 85 LEU A C 1
ATOM 731 O O . LEU A 1 85 ? -0.452 -3.320 16.842 1.00 93.94 85 LEU A O 1
ATOM 735 N N . SER A 1 86 ? 0.660 -1.614 15.877 1.00 95.31 86 SER A N 1
ATOM 736 C CA . SER A 1 86 ? 1.558 -1.372 17.006 1.00 95.31 86 SER A CA 1
ATOM 737 C C . SER A 1 86 ? 0.795 -0.949 18.265 1.00 95.31 86 SER A C 1
ATOM 739 O O . SER A 1 86 ? 1.108 -1.447 19.342 1.00 95.31 86 SER A O 1
ATOM 741 N N . ASP A 1 87 ? -0.221 -0.089 18.149 1.00 93.69 87 ASP A N 1
ATOM 742 C CA . ASP A 1 87 ? -1.066 0.332 19.279 1.00 93.69 87 ASP A CA 1
ATOM 743 C C . ASP A 1 87 ? -1.834 -0.859 19.888 1.00 93.69 87 ASP A C 1
ATOM 745 O O . ASP A 1 87 ? -2.114 -0.894 21.087 1.00 93.69 87 ASP A O 1
ATOM 749 N N . TRP A 1 88 ? -2.130 -1.878 19.076 1.00 93.06 88 TRP A N 1
ATOM 750 C CA . TRP A 1 88 ? -2.723 -3.148 19.509 1.00 93.06 88 TRP A CA 1
ATOM 751 C C . TRP A 1 88 ? -1.696 -4.194 19.963 1.00 93.06 88 TRP A C 1
ATOM 753 O O . TRP A 1 88 ? -2.080 -5.315 20.295 1.00 93.06 88 TRP A O 1
ATOM 763 N N . ASN A 1 89 ? -0.406 -3.848 20.006 1.00 96.06 89 ASN A N 1
ATOM 764 C CA . ASN A 1 89 ? 0.709 -4.751 20.307 1.00 96.06 89 ASN A CA 1
ATOM 765 C C . ASN A 1 89 ? 0.789 -5.968 19.363 1.00 96.06 89 ASN A C 1
ATOM 767 O O . ASN A 1 89 ? 1.108 -7.079 19.790 1.00 96.06 89 ASN A O 1
ATOM 771 N N . LEU A 1 90 ? 0.490 -5.769 18.078 1.00 95.62 90 LEU A N 1
ATOM 772 C CA . LEU A 1 90 ? 0.586 -6.792 17.038 1.00 95.62 90 LEU A CA 1
ATOM 773 C C . LEU A 1 90 ? 1.798 -6.543 16.139 1.00 95.62 90 LEU A C 1
ATOM 775 O O . LEU A 1 90 ? 2.029 -5.419 15.696 1.00 95.62 90 LEU A O 1
ATOM 779 N N . ASP A 1 91 ? 2.531 -7.609 15.810 1.00 96.44 91 ASP A N 1
ATOM 780 C CA . ASP A 1 91 ? 3.585 -7.532 14.799 1.00 96.44 91 ASP A CA 1
ATOM 781 C C . ASP A 1 91 ? 2.975 -7.371 13.400 1.00 96.44 91 ASP A C 1
ATOM 783 O O . ASP A 1 91 ? 2.175 -8.183 12.929 1.00 96.44 91 ASP A O 1
ATOM 787 N N . SER A 1 92 ? 3.370 -6.296 12.734 1.00 96.00 92 SER A N 1
ATOM 788 C CA . SER A 1 92 ? 2.941 -5.905 11.397 1.00 96.00 92 SER A CA 1
ATOM 789 C C . SER A 1 92 ? 4.006 -6.193 10.334 1.00 96.00 92 SER A C 1
ATOM 791 O O . SER A 1 92 ? 3.754 -5.952 9.151 1.00 96.00 92 SER A O 1
ATOM 793 N N . SER A 1 93 ? 5.190 -6.691 10.711 1.00 95.12 93 SER A N 1
ATOM 794 C CA . SER A 1 93 ? 6.379 -6.746 9.853 1.00 95.12 93 SER A CA 1
ATOM 795 C C . SER A 1 93 ? 6.130 -7.458 8.516 1.00 95.12 93 SER A C 1
ATOM 797 O O . SER A 1 93 ? 6.412 -6.908 7.444 1.00 95.12 93 SER A O 1
ATOM 799 N N . GLU A 1 94 ? 5.522 -8.645 8.548 1.00 95.50 94 GLU A N 1
ATOM 800 C CA . GLU A 1 94 ? 5.170 -9.427 7.358 1.00 95.50 94 GLU A CA 1
ATOM 801 C C . GLU A 1 94 ? 4.105 -8.730 6.496 1.00 95.50 94 GLU A C 1
ATOM 803 O O . GLU A 1 94 ? 4.212 -8.688 5.261 1.00 95.50 94 GLU A O 1
ATOM 808 N N . LEU A 1 95 ? 3.093 -8.132 7.135 1.00 94.75 95 LEU A N 1
ATOM 809 C CA . LEU A 1 95 ? 2.041 -7.380 6.453 1.00 94.75 95 LEU A CA 1
ATOM 810 C C . LEU A 1 95 ? 2.632 -6.169 5.729 1.00 94.75 95 LEU A C 1
ATOM 812 O O . LEU A 1 95 ? 2.377 -5.983 4.537 1.00 94.75 95 LEU A O 1
ATOM 816 N N . VAL A 1 96 ? 3.436 -5.366 6.427 1.00 95.62 96 VAL A N 1
ATOM 817 C CA . VAL A 1 96 ? 4.093 -4.172 5.886 1.00 95.62 96 VAL A CA 1
ATOM 818 C C . VAL A 1 96 ? 4.969 -4.549 4.702 1.00 95.62 96 VAL A C 1
ATOM 820 O O . VAL A 1 96 ? 4.865 -3.934 3.639 1.00 95.62 96 VAL A O 1
ATOM 823 N N . ASN A 1 97 ? 5.766 -5.605 4.840 1.00 96.12 97 ASN A N 1
ATOM 824 C CA . ASN A 1 97 ? 6.619 -6.126 3.779 1.00 96.12 97 ASN A CA 1
ATOM 825 C C . ASN A 1 97 ? 5.803 -6.529 2.532 1.00 96.12 97 ASN A C 1
ATOM 827 O O . ASN A 1 97 ? 6.060 -6.069 1.412 1.00 96.12 97 ASN A O 1
ATOM 831 N N . THR A 1 98 ? 4.743 -7.313 2.733 1.00 96.12 98 THR A N 1
ATOM 832 C CA . THR A 1 98 ? 3.860 -7.795 1.662 1.00 96.12 98 THR A CA 1
ATOM 833 C C . THR A 1 98 ? 3.111 -6.655 0.969 1.00 96.12 98 THR A C 1
ATOM 835 O O . THR A 1 98 ? 3.026 -6.604 -0.264 1.00 96.12 98 THR A O 1
ATOM 838 N N . VAL A 1 99 ? 2.553 -5.716 1.734 1.00 95.00 99 VAL A N 1
ATOM 839 C CA . VAL A 1 99 ? 1.801 -4.581 1.188 1.00 95.00 99 VAL A CA 1
ATOM 840 C C . VAL A 1 99 ? 2.736 -3.622 0.454 1.00 95.00 99 VAL A C 1
ATOM 842 O O . VAL A 1 99 ? 2.388 -3.179 -0.642 1.00 95.00 99 VAL A O 1
ATOM 845 N N . LYS A 1 100 ? 3.948 -3.372 0.961 1.00 96.25 100 LYS A N 1
ATOM 846 C CA . LYS A 1 100 ? 4.946 -2.522 0.292 1.00 96.25 100 LYS A CA 1
ATOM 847 C C . LYS A 1 100 ? 5.374 -3.098 -1.063 1.00 96.25 100 LYS A C 1
ATOM 849 O O . LYS A 1 100 ? 5.398 -2.360 -2.052 1.00 96.25 100 LYS A O 1
ATOM 854 N N . ALA A 1 101 ? 5.566 -4.419 -1.168 1.00 96.62 101 ALA A N 1
ATOM 855 C CA . ALA A 1 101 ? 5.785 -5.088 -2.456 1.00 96.62 101 ALA A CA 1
ATOM 856 C C . ALA A 1 101 ? 4.618 -4.850 -3.431 1.00 96.62 101 ALA A C 1
ATOM 858 O O . ALA A 1 101 ? 4.826 -4.487 -4.594 1.00 96.62 101 ALA A O 1
ATOM 859 N N . ARG A 1 102 ? 3.372 -4.998 -2.962 1.00 95.25 102 ARG A N 1
ATOM 860 C CA . ARG A 1 102 ? 2.171 -4.756 -3.781 1.00 95.25 102 ARG A CA 1
ATOM 861 C C . ARG A 1 102 ? 2.056 -3.297 -4.225 1.00 95.25 102 ARG A C 1
ATOM 863 O O . ARG A 1 102 ? 1.714 -3.058 -5.384 1.00 95.25 102 ARG A O 1
ATOM 870 N N . ILE A 1 103 ? 2.370 -2.335 -3.355 1.00 94.69 103 ILE A N 1
ATOM 871 C CA . ILE A 1 103 ? 2.388 -0.900 -3.676 1.00 94.69 103 ILE A CA 1
ATOM 872 C C . ILE A 1 103 ? 3.379 -0.627 -4.810 1.00 94.69 103 ILE A C 1
ATOM 874 O O . ILE A 1 103 ? 2.990 -0.040 -5.825 1.00 94.69 103 ILE A O 1
ATOM 878 N N . LEU A 1 104 ? 4.625 -1.094 -4.687 1.00 96.19 104 LEU A N 1
ATOM 879 C CA . LEU A 1 104 ? 5.651 -0.895 -5.713 1.00 96.19 104 LEU A CA 1
ATOM 880 C C . LEU A 1 104 ? 5.210 -1.483 -7.060 1.00 96.19 104 LEU A C 1
ATOM 882 O O . LEU A 1 104 ? 5.185 -0.786 -8.078 1.00 96.19 104 LEU A O 1
ATOM 886 N N . MET A 1 105 ? 4.769 -2.743 -7.061 1.00 94.94 105 MET A N 1
ATOM 887 C CA . MET A 1 105 ? 4.350 -3.417 -8.291 1.00 94.94 105 MET A CA 1
ATOM 888 C C . MET A 1 105 ? 3.100 -2.795 -8.916 1.00 94.94 105 MET A C 1
ATOM 890 O O . MET A 1 105 ? 3.020 -2.697 -10.143 1.00 94.94 105 MET A O 1
ATOM 894 N N . SER A 1 106 ? 2.150 -2.327 -8.103 1.00 92.62 106 SER A N 1
ATOM 895 C CA . SER A 1 106 ? 0.960 -1.617 -8.577 1.00 92.62 106 SER A CA 1
ATOM 896 C C . SER A 1 106 ? 1.312 -0.277 -9.226 1.00 92.62 106 SER A C 1
ATOM 898 O O . SER A 1 106 ? 0.679 0.095 -10.216 1.00 92.62 106 SER A O 1
ATOM 900 N N . ASN A 1 107 ? 2.291 0.463 -8.697 1.00 93.94 107 ASN A N 1
ATOM 901 C CA . ASN A 1 107 ? 2.731 1.726 -9.296 1.00 93.94 107 ASN A CA 1
ATOM 902 C C . ASN A 1 107 ? 3.449 1.482 -10.630 1.00 93.94 107 ASN A C 1
ATOM 904 O O . ASN A 1 107 ? 3.115 2.122 -11.626 1.00 93.94 107 ASN A O 1
ATOM 908 N N . ILE A 1 108 ? 4.340 0.486 -10.698 1.00 94.81 108 ILE A N 1
ATOM 909 C CA . ILE A 1 108 ? 5.009 0.088 -11.950 1.00 94.81 108 ILE A CA 1
ATOM 910 C C . ILE A 1 108 ? 3.986 -0.351 -13.006 1.00 94.81 108 ILE A C 1
ATOM 912 O O . ILE A 1 108 ? 4.075 0.054 -14.168 1.00 94.81 108 ILE A O 1
ATOM 916 N N . TYR A 1 109 ? 2.981 -1.137 -12.612 1.00 92.81 109 TYR A N 1
ATOM 917 C CA . TYR A 1 109 ? 1.876 -1.528 -13.487 1.00 92.81 109 TYR A CA 1
ATOM 918 C C . TYR A 1 109 ? 1.107 -0.305 -14.008 1.00 92.81 109 TYR A C 1
ATOM 920 O O . TYR A 1 109 ? 0.888 -0.168 -15.213 1.00 92.81 109 TYR A O 1
ATOM 928 N N . ASN A 1 110 ? 0.731 0.617 -13.117 1.00 90.50 110 ASN A N 1
ATOM 929 C CA . ASN A 1 110 ? -0.030 1.806 -13.489 1.00 90.50 110 ASN A CA 1
ATOM 930 C C . ASN A 1 110 ? 0.753 2.712 -14.456 1.00 90.50 110 ASN A C 1
ATOM 932 O O . ASN A 1 110 ? 0.170 3.161 -15.441 1.00 90.50 110 ASN A O 1
ATOM 936 N N . ILE A 1 111 ? 2.063 2.893 -14.242 1.00 93.69 111 ILE A N 1
ATOM 937 C CA . ILE A 1 111 ? 2.972 3.598 -15.164 1.00 93.69 111 ILE A CA 1
ATOM 938 C C . ILE A 1 111 ? 3.044 2.876 -16.519 1.00 93.69 111 ILE A C 1
ATOM 940 O O . ILE A 1 111 ? 2.956 3.509 -17.574 1.00 93.69 111 ILE A O 1
ATOM 944 N N . THR A 1 112 ? 3.166 1.546 -16.506 1.00 93.38 112 THR A N 1
ATOM 945 C CA . THR A 1 112 ? 3.264 0.718 -17.720 1.00 93.38 112 THR A CA 1
ATOM 946 C C . THR A 1 112 ? 2.024 0.851 -18.604 1.00 93.38 112 THR A C 1
ATOM 948 O O . THR A 1 112 ? 2.159 0.923 -19.829 1.00 93.38 112 THR A O 1
ATOM 951 N N . LYS A 1 113 ? 0.836 0.967 -17.998 1.00 90.50 113 LYS A N 1
ATOM 952 C CA . LYS A 1 113 ? -0.451 1.128 -18.693 1.00 90.50 113 LYS A CA 1
ATOM 953 C C . LYS A 1 113 ? -0.630 2.494 -19.368 1.00 90.50 113 LYS A C 1
ATOM 955 O O . LYS A 1 113 ? -1.418 2.597 -20.303 1.00 90.50 113 LYS A O 1
ATOM 960 N N . GLN A 1 114 ? 0.080 3.535 -18.929 1.00 89.44 114 GLN A N 1
ATOM 961 C CA . GLN A 1 114 ? -0.111 4.879 -19.482 1.00 89.44 114 GLN A CA 1
ATOM 962 C C . GLN A 1 114 ? 0.279 4.950 -20.962 1.00 89.44 114 GLN A C 1
ATOM 964 O O . GLN A 1 114 ? 1.234 4.303 -21.404 1.00 89.44 114 GLN A O 1
ATOM 969 N N . ASN A 1 115 ? -0.413 5.796 -21.726 1.00 90.50 115 ASN A N 1
ATOM 970 C CA . ASN A 1 115 ? -0.051 6.092 -23.110 1.00 90.50 115 ASN A CA 1
ATOM 971 C C . ASN A 1 115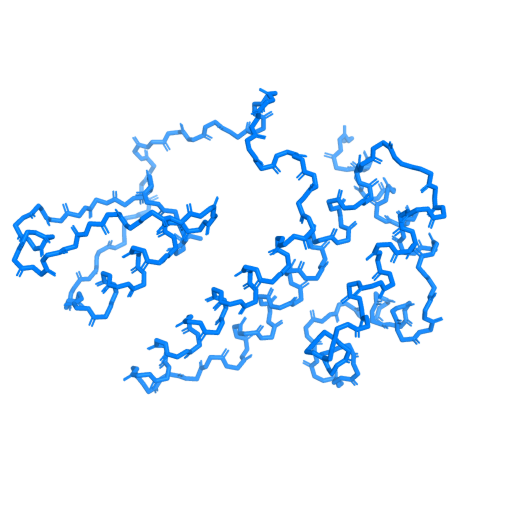 ? 1.123 7.092 -23.160 1.00 90.50 115 ASN A C 1
ATOM 973 O O . ASN A 1 115 ? 0.958 8.269 -23.463 1.00 90.50 115 ASN A O 1
ATOM 977 N N . LEU A 1 116 ? 2.309 6.625 -22.765 1.00 92.25 116 LEU A N 1
ATOM 978 C CA . LEU A 1 116 ? 3.556 7.390 -22.699 1.00 92.25 116 LEU A CA 1
ATOM 979 C C . LEU A 1 116 ? 4.674 6.653 -23.441 1.00 92.25 116 LEU A C 1
ATOM 981 O O . LEU A 1 116 ? 4.673 5.420 -23.510 1.00 92.25 116 LEU A O 1
ATOM 985 N N . SER A 1 117 ? 5.673 7.399 -23.921 1.00 95.88 117 SER A N 1
ATOM 986 C CA . SER A 1 117 ? 6.891 6.806 -24.482 1.00 95.88 117 SER A CA 1
ATOM 987 C C . SER A 1 117 ? 7.632 5.963 -23.439 1.00 95.88 117 SER A C 1
ATOM 989 O O . SER A 1 117 ? 7.585 6.246 -22.237 1.00 95.88 117 SER A O 1
ATOM 991 N N . VAL A 1 118 ? 8.353 4.934 -23.897 1.00 95.44 118 VAL A N 1
ATOM 992 C CA . VAL A 1 118 ? 9.124 4.038 -23.016 1.00 95.44 118 VAL A CA 1
ATOM 993 C C . VAL A 1 118 ? 10.106 4.832 -22.151 1.00 95.44 118 VAL A C 1
ATOM 995 O O . VAL A 1 118 ? 10.151 4.621 -20.944 1.00 95.44 118 VAL A O 1
ATOM 998 N N . ASN A 1 119 ? 10.792 5.827 -22.720 1.00 96.88 119 ASN A N 1
ATOM 999 C CA . ASN A 1 119 ? 11.726 6.686 -21.981 1.00 96.88 119 ASN A CA 1
ATOM 1000 C C . ASN A 1 119 ? 11.048 7.439 -20.826 1.00 96.88 119 ASN A C 1
ATOM 1002 O O . ASN A 1 119 ? 11.595 7.513 -19.724 1.00 96.88 119 ASN A O 1
ATOM 1006 N N . ARG A 1 120 ? 9.830 7.962 -21.039 1.00 96.38 120 ARG A N 1
ATOM 1007 C CA . ARG A 1 120 ? 9.058 8.611 -19.968 1.00 96.38 120 ARG A CA 1
ATOM 1008 C C . ARG A 1 120 ? 8.650 7.610 -18.888 1.00 96.38 120 ARG A C 1
ATOM 1010 O O . ARG A 1 120 ? 8.782 7.922 -17.709 1.00 96.38 120 ARG A O 1
ATOM 1017 N N . LYS A 1 121 ? 8.218 6.402 -19.265 1.00 96.50 121 LYS A N 1
ATOM 1018 C CA . LYS A 1 121 ? 7.879 5.334 -18.307 1.00 96.50 121 LYS A CA 1
ATOM 1019 C C . LYS A 1 121 ? 9.085 4.922 -17.465 1.00 96.50 121 LYS A C 1
ATOM 1021 O O . LYS A 1 121 ? 8.966 4.854 -16.247 1.00 96.50 121 LYS A O 1
ATOM 1026 N N . VAL A 1 122 ? 10.246 4.728 -18.093 1.00 97.50 122 VAL A N 1
ATOM 1027 C CA . VAL A 1 122 ? 11.508 4.417 -17.404 1.00 97.50 122 VAL A CA 1
ATOM 1028 C C . VAL A 1 122 ? 11.855 5.506 -16.394 1.00 97.50 122 VAL A C 1
ATOM 1030 O O . VAL A 1 122 ? 12.166 5.180 -15.254 1.00 97.50 122 VAL A O 1
ATOM 1033 N N . LYS A 1 123 ? 11.733 6.789 -16.763 1.00 97.00 123 LYS A N 1
ATOM 1034 C CA . LYS A 1 123 ? 11.971 7.906 -15.836 1.00 97.00 123 LYS A CA 1
ATOM 1035 C C . LYS A 1 123 ? 11.038 7.860 -14.619 1.00 97.00 123 LYS A C 1
ATOM 1037 O O . LYS A 1 123 ? 11.495 8.048 -13.501 1.00 97.00 123 LYS A O 1
ATOM 1042 N N . LEU A 1 124 ? 9.750 7.573 -14.815 1.00 96.31 124 LEU A N 1
ATOM 1043 C CA . LEU A 1 124 ? 8.782 7.472 -13.714 1.00 96.31 124 LEU A CA 1
ATOM 1044 C C . LEU A 1 124 ? 9.050 6.267 -12.797 1.00 96.31 124 LEU A C 1
ATOM 1046 O O . LEU A 1 124 ? 8.971 6.400 -11.575 1.00 96.31 124 LEU A O 1
ATOM 1050 N N . VAL A 1 125 ? 9.395 5.107 -13.369 1.00 96.81 125 VAL A N 1
ATOM 1051 C CA . VAL A 1 125 ? 9.777 3.913 -12.595 1.00 96.81 125 VAL A CA 1
ATOM 1052 C C . VAL A 1 125 ? 11.061 4.179 -11.813 1.00 96.81 125 VAL A C 1
ATOM 1054 O O . VAL A 1 125 ? 11.109 3.891 -10.622 1.00 96.81 125 VAL A O 1
ATOM 1057 N N . LYS A 1 126 ? 12.063 4.797 -12.444 1.00 96.94 126 LYS A N 1
ATOM 1058 C CA . LYS A 1 126 ? 13.312 5.199 -11.793 1.00 96.94 126 LYS A CA 1
ATOM 1059 C C . LYS A 1 126 ? 13.042 6.113 -10.594 1.00 96.94 126 LYS A C 1
ATOM 1061 O O . LYS A 1 126 ? 13.405 5.754 -9.483 1.00 96.94 126 LYS A O 1
ATOM 1066 N N . ASN A 1 127 ? 12.296 7.202 -10.788 1.00 95.62 127 ASN A N 1
ATOM 1067 C CA . ASN A 1 127 ? 11.934 8.127 -9.706 1.00 95.62 127 ASN A CA 1
ATOM 1068 C C . ASN A 1 127 ? 11.154 7.450 -8.563 1.00 95.62 127 ASN A C 1
ATOM 1070 O O . ASN A 1 127 ? 11.213 7.899 -7.424 1.00 95.62 127 ASN A O 1
ATOM 1074 N N . THR A 1 128 ? 10.379 6.404 -8.866 1.00 95.31 128 THR A N 1
ATOM 1075 C CA . THR A 1 128 ? 9.677 5.600 -7.855 1.00 95.31 128 THR A CA 1
ATOM 1076 C C . THR A 1 128 ? 10.658 4.770 -7.028 1.00 95.31 128 THR A C 1
ATOM 1078 O O . THR A 1 128 ? 10.520 4.713 -5.811 1.00 95.31 128 THR A O 1
ATOM 1081 N N . CYS A 1 129 ? 11.645 4.150 -7.683 1.00 96.00 129 CYS A N 1
ATOM 1082 C CA . CYS A 1 129 ? 12.636 3.285 -7.040 1.00 96.00 129 CYS A CA 1
ATOM 1083 C C . CYS A 1 129 ? 13.700 4.066 -6.257 1.00 96.00 129 CYS A C 1
ATOM 1085 O O . CYS A 1 129 ? 14.231 3.532 -5.298 1.00 96.00 129 CYS A O 1
ATOM 1087 N N . GLU A 1 130 ? 13.985 5.313 -6.645 1.00 95.12 130 GLU A N 1
ATOM 1088 C CA . GLU A 1 130 ? 14.960 6.203 -5.985 1.00 95.12 130 GLU A CA 1
ATOM 1089 C C . GLU A 1 130 ? 14.392 6.941 -4.761 1.00 95.12 130 GLU A C 1
ATOM 1091 O O . GLU A 1 130 ? 15.068 7.768 -4.154 1.00 95.12 130 GLU A O 1
ATOM 1096 N N . ARG A 1 131 ? 13.134 6.693 -4.378 1.00 95.12 131 ARG A N 1
ATOM 1097 C CA . ARG A 1 131 ? 12.651 7.165 -3.076 1.00 95.12 131 ARG A CA 1
ATOM 1098 C C . ARG A 1 131 ? 13.283 6.309 -1.988 1.00 95.12 131 ARG A C 1
ATOM 1100 O O . ARG A 1 131 ? 13.100 5.099 -2.034 1.00 95.12 131 ARG A O 1
ATOM 1107 N N . GLN A 1 132 ? 13.899 6.945 -0.991 1.00 94.88 132 GLN A N 1
ATOM 1108 C CA . GLN A 1 132 ? 14.631 6.281 0.096 1.00 94.88 132 GLN A CA 1
ATOM 1109 C C . GLN A 1 132 ? 13.915 5.035 0.642 1.00 94.88 132 GLN A C 1
ATOM 1111 O O . GLN A 1 132 ? 14.454 3.940 0.595 1.00 94.88 132 GLN A O 1
ATOM 1116 N N . GLU A 1 133 ? 12.648 5.169 1.042 1.00 94.62 133 GLU A N 1
ATOM 1117 C CA . GLU A 1 133 ? 11.875 4.056 1.609 1.00 94.62 133 GLU A CA 1
ATOM 1118 C C . GLU A 1 133 ? 11.707 2.855 0.652 1.00 94.62 133 GLU A C 1
ATOM 1120 O O . GLU A 1 133 ? 11.635 1.704 1.085 1.00 94.62 133 GLU A O 1
ATOM 1125 N N . ILE A 1 134 ? 11.623 3.109 -0.657 1.00 96.75 134 ILE A N 1
ATOM 1126 C CA . ILE A 1 134 ? 11.521 2.069 -1.686 1.00 96.75 134 ILE A CA 1
ATOM 1127 C C . ILE A 1 134 ? 12.899 1.501 -2.020 1.00 96.75 134 ILE A C 1
ATOM 1129 O O . ILE A 1 134 ? 13.019 0.296 -2.224 1.00 96.75 134 ILE A O 1
ATOM 1133 N N . GLU A 1 135 ? 13.929 2.340 -2.065 1.00 96.94 135 GLU A N 1
ATOM 1134 C CA . GLU A 1 135 ? 15.308 1.911 -2.284 1.00 96.94 135 GLU A CA 1
ATOM 1135 C C . GLU A 1 135 ? 15.768 0.964 -1.169 1.00 96.94 135 GLU A C 1
ATOM 1137 O O . GLU A 1 135 ? 16.223 -0.147 -1.452 1.00 96.94 135 GLU A O 1
ATOM 1142 N N . ASP A 1 136 ? 15.536 1.340 0.089 1.00 96.25 136 ASP A N 1
ATOM 1143 C CA . ASP A 1 136 ? 15.811 0.509 1.265 1.00 96.25 136 ASP A CA 1
ATOM 1144 C C . ASP A 1 136 ? 15.067 -0.828 1.176 1.00 96.25 136 ASP A C 1
ATOM 1146 O O . ASP A 1 136 ? 15.630 -1.897 1.418 1.00 96.25 136 ASP A O 1
ATOM 1150 N N . PHE A 1 137 ? 13.803 -0.787 0.748 1.00 96.94 137 PHE A N 1
ATOM 1151 C CA . PHE A 1 137 ? 12.983 -1.978 0.564 1.00 96.94 137 PHE A CA 1
ATOM 1152 C C . PHE A 1 137 ? 13.505 -2.912 -0.538 1.00 96.94 137 PHE A C 1
ATOM 1154 O O . PHE A 1 137 ? 13.539 -4.129 -0.354 1.00 96.94 137 PHE A O 1
ATOM 1161 N N . ILE A 1 138 ? 13.926 -2.365 -1.682 1.00 96.81 138 ILE A N 1
ATOM 1162 C CA . ILE A 1 138 ? 14.513 -3.139 -2.788 1.00 96.81 138 ILE A CA 1
ATOM 1163 C C . ILE A 1 138 ? 15.822 -3.797 -2.338 1.00 96.81 138 ILE A C 1
ATOM 1165 O O . ILE A 1 138 ? 16.099 -4.945 -2.705 1.00 96.81 138 ILE A O 1
ATOM 1169 N N . ASN A 1 139 ? 16.614 -3.084 -1.537 1.00 95.25 139 ASN A N 1
ATOM 1170 C CA . ASN A 1 139 ? 17.914 -3.545 -1.072 1.00 95.25 139 ASN A CA 1
ATOM 1171 C C . ASN A 1 139 ? 17.825 -4.578 0.054 1.00 95.25 139 ASN A C 1
ATOM 1173 O O . ASN A 1 139 ? 18.670 -5.472 0.089 1.00 95.25 139 ASN A O 1
ATOM 1177 N N . ASN A 1 140 ? 16.778 -4.535 0.879 1.00 93.88 140 ASN A N 1
ATOM 1178 C CA . ASN A 1 140 ? 16.528 -5.499 1.948 1.00 93.88 140 ASN A CA 1
ATOM 1179 C C . ASN A 1 140 ? 16.332 -6.922 1.400 1.00 93.88 140 ASN A C 1
ATOM 1181 O O . ASN A 1 140 ? 15.423 -7.171 0.601 1.00 93.88 140 ASN A O 1
ATOM 1185 N N . ASP A 1 141 ? 17.152 -7.875 1.847 1.00 89.50 141 ASP A N 1
ATOM 1186 C CA . ASP A 1 141 ? 17.124 -9.266 1.388 1.00 89.50 141 ASP A CA 1
ATOM 1187 C C . ASP A 1 141 ? 15.848 -10.025 1.775 1.00 89.50 141 ASP A C 1
ATOM 1189 O O . ASP A 1 141 ? 15.367 -10.822 0.969 1.00 89.50 141 ASP A O 1
ATOM 1193 N N . SER A 1 142 ? 15.204 -9.649 2.878 1.00 91.69 142 SER A N 1
ATOM 1194 C CA . SER A 1 142 ? 13.935 -10.215 3.351 1.00 91.69 142 SER A CA 1
ATOM 1195 C C . SER A 1 142 ? 12.691 -9.608 2.687 1.00 91.69 142 SER A C 1
ATOM 1197 O O . SER A 1 142 ? 11.571 -9.938 3.075 1.00 91.69 142 SER A O 1
ATOM 1199 N N . SER A 1 143 ? 12.832 -8.705 1.707 1.00 93.19 143 SER A N 1
ATOM 1200 C CA . SER A 1 143 ? 11.670 -8.121 1.022 1.00 93.19 143 SER A CA 1
ATOM 1201 C C . SER A 1 143 ? 10.820 -9.168 0.292 1.00 93.19 143 SER A C 1
ATOM 1203 O O . SER A 1 143 ? 11.337 -10.038 -0.405 1.00 93.19 143 SER A O 1
ATOM 1205 N N . ALA A 1 144 ? 9.496 -9.016 0.362 1.00 95.19 144 ALA A N 1
ATOM 1206 C CA . ALA A 1 144 ? 8.491 -9.878 -0.267 1.00 95.19 144 ALA A CA 1
ATOM 1207 C C . ALA A 1 144 ? 8.403 -9.704 -1.801 1.00 95.19 144 ALA A C 1
ATOM 1209 O O . ALA A 1 144 ? 7.398 -10.037 -2.435 1.00 95.19 144 ALA A O 1
ATOM 1210 N N . LEU A 1 145 ? 9.438 -9.133 -2.422 1.00 95.19 145 LEU A N 1
ATOM 1211 C CA . LEU A 1 145 ? 9.540 -9.007 -3.869 1.00 95.19 145 LEU A CA 1
ATOM 1212 C C . LEU A 1 145 ? 9.883 -10.360 -4.487 1.00 95.19 145 LEU A C 1
ATOM 1214 O O . LEU A 1 145 ? 10.728 -11.098 -3.991 1.00 95.19 145 LEU A O 1
ATOM 1218 N N . ASN A 1 146 ? 9.280 -10.649 -5.640 1.00 94.19 146 ASN A N 1
ATOM 1219 C CA . ASN A 1 146 ? 9.691 -11.799 -6.436 1.00 94.19 146 ASN A CA 1
ATOM 1220 C C . ASN A 1 146 ? 11.201 -11.695 -6.772 1.00 94.19 146 ASN A C 1
ATOM 1222 O O . ASN A 1 146 ? 11.628 -10.619 -7.208 1.00 94.19 146 ASN A O 1
ATOM 1226 N N . PRO A 1 147 ? 11.995 -12.778 -6.638 1.00 94.75 147 PRO A N 1
ATOM 1227 C CA . PRO A 1 147 ? 13.448 -12.727 -6.814 1.00 94.75 147 PRO A CA 1
ATOM 1228 C C . PRO A 1 147 ? 13.906 -12.147 -8.157 1.00 94.75 147 PRO A C 1
ATOM 1230 O O . PRO A 1 147 ? 14.816 -11.320 -8.191 1.00 94.75 147 PRO A O 1
ATOM 1233 N N . LEU A 1 148 ? 13.235 -12.504 -9.259 1.00 94.44 148 LEU A N 1
ATOM 1234 C CA . LEU A 1 148 ? 13.549 -11.967 -10.585 1.00 94.44 148 LEU A CA 1
ATOM 1235 C C . LEU A 1 148 ? 13.267 -10.463 -10.650 1.00 94.44 148 LEU A C 1
ATOM 1237 O O . LEU A 1 148 ? 14.080 -9.694 -11.148 1.00 94.44 148 LEU A O 1
ATOM 1241 N N . ILE A 1 149 ? 12.123 -10.026 -10.123 1.00 95.44 149 ILE A N 1
ATOM 1242 C CA . ILE A 1 149 ? 11.760 -8.605 -10.102 1.00 95.44 149 ILE A CA 1
ATOM 1243 C C . ILE A 1 149 ? 12.757 -7.804 -9.265 1.00 95.44 149 ILE A C 1
ATOM 1245 O O . ILE A 1 149 ? 13.205 -6.744 -9.697 1.00 95.44 149 ILE A O 1
ATOM 1249 N N . LYS A 1 150 ? 13.133 -8.321 -8.096 1.00 96.25 150 LYS A N 1
ATOM 1250 C CA . LYS A 1 150 ? 14.128 -7.707 -7.217 1.00 96.25 150 LYS A CA 1
ATOM 1251 C C . LYS A 1 150 ? 15.481 -7.569 -7.908 1.00 96.25 150 LYS A C 1
ATOM 1253 O O . LYS A 1 150 ? 16.064 -6.490 -7.863 1.00 96.25 150 LYS A O 1
ATOM 1258 N N . LEU A 1 151 ? 15.937 -8.617 -8.598 1.00 96.38 151 LEU A N 1
ATOM 1259 C CA . LEU A 1 151 ? 17.160 -8.583 -9.401 1.00 96.38 151 LEU A CA 1
ATOM 1260 C C . LEU A 1 151 ? 17.094 -7.484 -10.470 1.00 96.38 151 LEU A C 1
ATOM 1262 O O . LEU A 1 151 ? 17.986 -6.645 -10.545 1.00 96.38 151 LEU A O 1
ATOM 1266 N N . LEU A 1 152 ? 16.010 -7.433 -11.250 1.00 96.94 152 LEU A N 1
ATOM 1267 C CA . LEU A 1 152 ? 15.830 -6.413 -12.289 1.00 96.94 152 LEU A CA 1
ATOM 1268 C C . LEU A 1 152 ? 15.827 -4.990 -11.714 1.00 96.94 152 LEU A C 1
ATOM 1270 O O . LEU A 1 152 ? 16.370 -4.081 -12.340 1.00 96.94 152 LEU A O 1
ATOM 1274 N N . LEU A 1 153 ? 15.230 -4.789 -10.537 1.00 96.81 153 LEU A N 1
ATOM 1275 C CA . LEU A 1 153 ? 15.209 -3.500 -9.846 1.00 96.81 153 LEU A CA 1
ATOM 1276 C C . LEU A 1 153 ? 16.600 -3.109 -9.325 1.00 96.81 153 LEU A C 1
ATOM 1278 O O . LEU A 1 153 ? 17.044 -1.998 -9.613 1.00 96.81 153 LEU A O 1
ATOM 1282 N N . LYS A 1 154 ? 17.318 -4.023 -8.651 1.00 95.56 154 LYS A N 1
ATOM 1283 C CA . LYS A 1 154 ? 18.702 -3.808 -8.181 1.00 95.56 154 LYS A CA 1
ATOM 1284 C C . LYS A 1 154 ? 19.646 -3.481 -9.348 1.00 95.56 154 LYS A C 1
ATOM 1286 O O . LYS A 1 154 ? 20.427 -2.538 -9.269 1.00 95.56 154 LYS A O 1
ATOM 1291 N N . CYS A 1 155 ? 19.511 -4.183 -10.474 1.00 96.56 155 CYS A N 1
ATOM 1292 C CA . CYS A 1 155 ? 20.282 -3.934 -11.696 1.00 96.56 155 CYS A CA 1
ATOM 1293 C C . CYS A 1 155 ? 19.757 -2.755 -12.540 1.00 96.56 155 CYS A C 1
ATOM 1295 O O . CYS A 1 155 ? 20.265 -2.515 -13.634 1.00 96.56 155 CYS A O 1
ATOM 1297 N N . ARG A 1 156 ? 18.730 -2.026 -12.075 1.00 96.44 156 ARG A N 1
ATOM 1298 C CA . ARG A 1 156 ? 18.108 -0.884 -12.774 1.00 96.44 156 ARG A CA 1
ATOM 1299 C C . ARG A 1 156 ? 17.641 -1.210 -14.205 1.00 96.44 156 ARG A C 1
ATOM 1301 O O . ARG A 1 156 ? 17.570 -0.336 -15.070 1.00 96.44 156 ARG A O 1
ATOM 1308 N N . MET A 1 157 ? 17.257 -2.463 -14.460 1.00 97.38 157 MET A N 1
ATOM 1309 C CA . MET A 1 157 ? 16.783 -2.982 -15.753 1.00 97.38 157 MET A CA 1
ATOM 1310 C C . MET A 1 157 ? 15.309 -2.619 -16.016 1.00 97.38 157 MET A C 1
ATOM 1312 O O . MET A 1 157 ? 14.464 -3.468 -16.312 1.00 97.38 157 MET A O 1
ATOM 1316 N N . TYR A 1 158 ? 14.974 -1.331 -15.916 1.00 97.50 158 TYR A N 1
ATOM 1317 C CA . TYR A 1 158 ? 13.588 -0.848 -15.952 1.00 97.50 158 TYR A CA 1
ATOM 1318 C C . TYR A 1 158 ? 12.880 -1.099 -17.288 1.00 97.50 158 TYR A C 1
ATOM 1320 O O . TYR A 1 158 ? 11.675 -1.338 -17.305 1.00 97.50 158 TYR A O 1
ATOM 1328 N N . VAL A 1 159 ? 13.610 -1.076 -18.407 1.00 97.31 159 VAL A N 1
ATOM 1329 C CA . VAL A 1 159 ? 13.048 -1.372 -19.737 1.00 97.31 159 VAL A CA 1
ATOM 1330 C C . VAL A 1 159 ? 12.503 -2.800 -19.779 1.00 97.31 159 VAL A C 1
ATOM 1332 O O . VAL A 1 159 ? 11.350 -3.008 -20.156 1.00 97.31 159 VAL A O 1
ATOM 1335 N N . VAL A 1 160 ? 13.301 -3.772 -19.326 1.00 97.06 160 VAL A N 1
ATOM 1336 C CA . VAL A 1 160 ? 12.912 -5.189 -19.270 1.00 97.06 160 VAL A CA 1
ATOM 1337 C C . VAL A 1 160 ? 11.710 -5.371 -18.350 1.00 97.06 160 VAL A C 1
ATOM 1339 O O . VAL A 1 160 ? 10.728 -6.002 -18.733 1.00 97.06 160 VAL A O 1
ATOM 1342 N N . LEU A 1 161 ? 11.736 -4.741 -17.174 1.00 96.25 161 LEU A N 1
ATOM 1343 C CA . LEU A 1 161 ? 10.636 -4.786 -16.213 1.00 96.25 161 LEU A CA 1
ATOM 1344 C C . LEU A 1 161 ? 9.307 -4.278 -16.803 1.00 96.25 161 LEU A C 1
ATOM 1346 O O . LEU A 1 161 ? 8.263 -4.903 -16.608 1.00 96.25 161 LEU A O 1
ATOM 1350 N N . ILE A 1 162 ? 9.344 -3.173 -17.553 1.00 96.50 162 ILE A N 1
ATOM 1351 C CA . ILE A 1 162 ? 8.169 -2.601 -18.226 1.00 96.50 162 ILE A CA 1
ATOM 1352 C C . ILE A 1 162 ? 7.619 -3.570 -19.281 1.00 96.50 162 ILE A C 1
ATOM 1354 O O . ILE A 1 162 ? 6.406 -3.784 -19.337 1.00 96.50 162 ILE A O 1
ATOM 1358 N N . TYR A 1 163 ? 8.478 -4.181 -20.101 1.00 95.81 163 TYR A N 1
ATOM 1359 C CA . TYR A 1 163 ? 8.034 -5.147 -21.112 1.00 95.81 163 TYR A CA 1
ATOM 1360 C C . TYR A 1 163 ? 7.475 -6.427 -20.492 1.00 95.81 163 TYR A C 1
ATOM 1362 O O . TYR A 1 163 ? 6.413 -6.876 -20.918 1.00 95.81 163 TYR A O 1
ATOM 1370 N N . LEU A 1 164 ? 8.109 -6.960 -19.444 1.00 94.06 164 LEU A N 1
ATOM 1371 C CA . LEU A 1 164 ? 7.584 -8.107 -18.698 1.00 94.06 164 LEU A CA 1
ATOM 1372 C C . LEU A 1 164 ? 6.188 -7.817 -18.142 1.00 94.06 164 LEU A C 1
ATOM 1374 O O . LEU A 1 164 ? 5.282 -8.638 -18.281 1.00 94.06 164 LEU A O 1
ATOM 1378 N N . LYS A 1 165 ? 5.971 -6.622 -17.575 1.00 92.44 165 LYS A N 1
ATOM 1379 C CA . LYS A 1 165 ? 4.636 -6.215 -17.122 1.00 92.44 165 LYS A CA 1
ATOM 1380 C C . LYS A 1 165 ? 3.640 -6.050 -18.257 1.00 92.44 165 LYS A C 1
ATOM 1382 O O . LYS A 1 165 ? 2.491 -6.447 -18.094 1.00 92.44 165 LYS A O 1
ATOM 1387 N N . LYS A 1 166 ? 4.061 -5.529 -19.408 1.00 91.50 166 LYS A N 1
ATOM 1388 C CA . LYS A 1 166 ? 3.198 -5.426 -20.590 1.00 91.50 166 LYS A CA 1
ATOM 1389 C C . LYS A 1 166 ? 2.776 -6.805 -21.111 1.00 91.50 166 LYS A C 1
ATOM 1391 O O . LYS A 1 166 ? 1.609 -6.981 -21.437 1.00 91.50 166 LYS A O 1
ATOM 1396 N N . ILE A 1 167 ? 3.687 -7.779 -21.145 1.00 92.12 167 ILE A N 1
ATOM 1397 C CA . ILE A 1 167 ? 3.374 -9.167 -21.522 1.00 92.12 167 ILE A CA 1
ATOM 1398 C C . ILE A 1 167 ? 2.397 -9.774 -20.514 1.00 92.12 167 ILE A C 1
ATOM 1400 O O . ILE A 1 167 ? 1.361 -10.293 -20.914 1.00 92.12 167 ILE A O 1
ATOM 1404 N N . GLN A 1 168 ? 2.666 -9.629 -19.212 1.00 88.94 168 GLN A N 1
ATOM 1405 C CA . GLN A 1 168 ? 1.762 -10.108 -18.163 1.00 88.94 168 GLN A CA 1
ATOM 1406 C C . GLN A 1 168 ? 0.343 -9.537 -18.318 1.00 88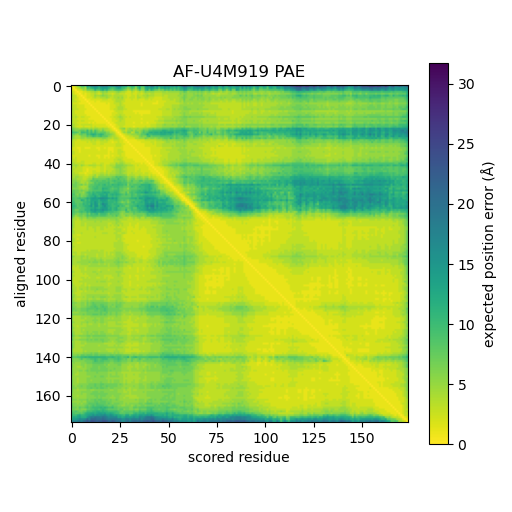.94 168 GLN A C 1
ATOM 1408 O O . GLN A 1 168 ? -0.626 -10.263 -18.131 1.00 88.94 168 GLN A O 1
ATOM 1413 N N . MET A 1 169 ? 0.212 -8.256 -18.677 1.00 86.25 169 MET A N 1
ATOM 1414 C CA . MET A 1 169 ? -1.088 -7.624 -18.931 1.00 86.25 169 MET A CA 1
ATOM 1415 C C . MET A 1 169 ? -1.8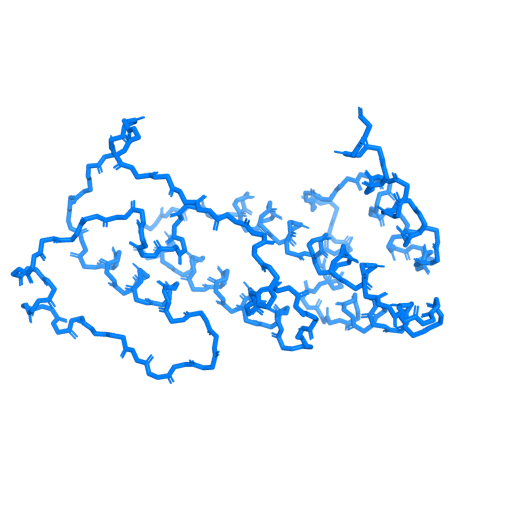35 -8.257 -20.104 1.00 86.25 169 MET A C 1
ATOM 1417 O O . MET A 1 169 ? -3.040 -8.446 -20.013 1.00 86.25 169 MET A O 1
ATOM 1421 N N . LEU A 1 170 ? -1.140 -8.570 -21.200 1.00 86.69 170 LEU A N 1
ATOM 1422 C CA . LEU A 1 170 ? -1.754 -9.200 -22.371 1.00 86.69 170 LEU A CA 1
ATOM 1423 C C . LEU A 1 170 ? -2.238 -10.619 -22.052 1.00 86.69 170 LEU A C 1
ATOM 1425 O O . LEU A 1 170 ? -3.334 -10.988 -22.454 1.00 86.69 170 LEU A O 1
ATOM 1429 N N . LEU A 1 171 ? -1.456 -11.373 -21.275 1.00 86.38 171 LEU A N 1
ATOM 1430 C CA . LEU A 1 171 ? -1.802 -12.736 -20.863 1.00 86.38 171 LEU A CA 1
ATOM 1431 C C . LEU A 1 171 ? -3.005 -12.800 -19.910 1.00 86.38 171 LEU A C 1
ATOM 1433 O O . LEU A 1 171 ? -3.663 -13.823 -19.855 1.00 86.38 171 LEU A O 1
ATOM 1437 N N . GLN A 1 172 ? -3.308 -11.731 -19.166 1.00 74.94 172 GLN A N 1
ATOM 1438 C CA . GLN A 1 172 ? -4.499 -11.661 -18.299 1.00 74.94 172 GLN A CA 1
ATOM 1439 C C . GLN A 1 172 ? -5.813 -11.460 -19.072 1.00 74.94 172 GLN A C 1
ATOM 1441 O O . GLN A 1 172 ? -6.884 -11.496 -18.470 1.00 74.94 172 GLN A O 1
ATOM 1446 N N . HIS A 1 173 ? -5.728 -11.181 -20.373 1.00 60.22 173 HIS A N 1
ATOM 1447 C CA . HIS A 1 173 ? -6.871 -10.963 -21.259 1.00 60.22 173 HIS A CA 1
ATOM 1448 C C . HIS A 1 173 ? -7.053 -12.088 -22.294 1.00 60.22 173 HIS A C 1
ATOM 1450 O O . HIS A 1 173 ? -7.931 -11.965 -23.148 1.00 60.22 173 HIS A O 1
ATOM 1456 N N . LEU A 1 174 ? -6.229 -13.139 -22.223 1.00 51.31 174 LEU A N 1
ATOM 1457 C CA . LEU A 1 174 ? -6.387 -14.407 -22.940 1.00 51.31 174 LEU A CA 1
ATOM 1458 C C . LEU A 1 174 ? -7.021 -15.432 -21.997 1.00 51.31 174 LEU A C 1
ATOM 1460 O O . LEU A 1 174 ? -7.847 -16.224 -22.494 1.00 51.31 174 LEU A O 1
#